Protein AF-J9GRS8-F1 (afdb_monomer_lite)

pLDDT: mean 86.04, std 10.88, range [50.0, 96.44]

InterPro domains:
  IPR049458 Transmembrane protein EpsG-like [PF14897] (30-139)

Sequence (140 aa):
MFVLLLFVVFMFAVMLSFIDEDSRESGYLKWTYVTVLLLLTLMVGLRPVGVDCDSKTYVGYYDSVDVGVVELLEPSFSMISGFARFFGTPQLIFIVYALLAIPLKGYALSKMSSCWFLSLSIWMNNYFILHECTQIRTAV

Foldseek 3Di:
DLVVVLVVLLVVLVVCLVVLQPDLVDPVNVVVLVVSLVVLLCSQLVPDQPPEDCSVVLVVCLVCVVVVPLVPDDPVSSVQSVVCVVVPDSSSSRNVLSVPQSVVVLVVLVVPDSRSSVSVSVCSVPPCCPCNRYVSVVRD

Structure (mmCIF, N/CA/C/O backbone):
data_AF-J9GRS8-F1
#
_entry.id   AF-J9GRS8-F1
#
loop_
_atom_site.group_PDB
_atom_site.id
_atom_site.type_symbol
_atom_site.label_atom_id
_atom_site.label_alt_id
_atom_site.label_comp_id
_atom_site.label_asym_id
_atom_site.label_entity_id
_atom_site.label_seq_id
_atom_site.pdbx_PDB_ins_code
_atom_site.Cartn_x
_atom_site.Cartn_y
_atom_site.Cartn_z
_atom_site.occupancy
_atom_site.B_iso_or_equiv
_atom_site.auth_seq_id
_atom_site.auth_comp_id
_atom_site.auth_asym_id
_atom_site.auth_atom_id
_atom_site.pdbx_PDB_model_num
ATOM 1 N N . MET A 1 1 ? -12.830 -3.933 -13.280 1.00 82.94 1 MET A N 1
ATOM 2 C CA . MET A 1 1 ? -12.742 -5.046 -12.304 1.00 82.94 1 MET A CA 1
ATOM 3 C C . MET A 1 1 ? -11.987 -4.644 -11.037 1.00 82.94 1 MET A C 1
ATOM 5 O O . MET A 1 1 ? -12.571 -4.754 -9.972 1.00 82.94 1 MET A O 1
ATOM 9 N N . PHE A 1 2 ? -10.759 -4.110 -11.133 1.00 87.31 2 PHE A N 1
ATOM 10 C CA . PHE A 1 2 ? -9.958 -3.680 -9.970 1.00 87.31 2 PHE A CA 1
ATOM 11 C C . PHE A 1 2 ? -10.686 -2.709 -9.021 1.00 87.31 2 PHE A C 1
ATOM 13 O O . PHE A 1 2 ? -10.805 -2.984 -7.833 1.00 87.31 2 PHE A O 1
ATOM 20 N N . VAL A 1 3 ? -11.249 -1.622 -9.561 1.00 88.62 3 VAL A N 1
ATOM 21 C CA . VAL A 1 3 ? -11.968 -0.602 -8.771 1.00 88.62 3 VAL A CA 1
ATOM 22 C C . VAL A 1 3 ? -13.159 -1.191 -8.010 1.00 88.62 3 VAL A C 1
ATOM 24 O O . VAL A 1 3 ? -13.384 -0.849 -6.857 1.00 88.62 3 VAL A O 1
ATOM 27 N N . LEU A 1 4 ? -13.894 -2.121 -8.629 1.00 91.38 4 LEU A N 1
ATOM 28 C CA . LEU A 1 4 ? -15.031 -2.782 -7.988 1.00 91.38 4 LEU A CA 1
ATOM 29 C C . LEU A 1 4 ? -14.573 -3.650 -6.813 1.00 91.38 4 LEU A C 1
ATOM 31 O O . LEU A 1 4 ? -15.192 -3.618 -5.757 1.00 91.38 4 LEU A O 1
ATOM 35 N N . LEU A 1 5 ? -13.465 -4.379 -6.968 1.00 92.69 5 LEU A N 1
ATOM 36 C CA . LEU A 1 5 ? -12.897 -5.186 -5.888 1.00 92.69 5 LEU A CA 1
ATOM 37 C C . LEU A 1 5 ? -12.427 -4.297 -4.726 1.00 92.69 5 LEU A C 1
ATOM 39 O O . LEU A 1 5 ? -12.702 -4.607 -3.571 1.00 92.69 5 LEU A O 1
ATOM 43 N N . LEU A 1 6 ? -11.804 -3.154 -5.030 1.00 92.44 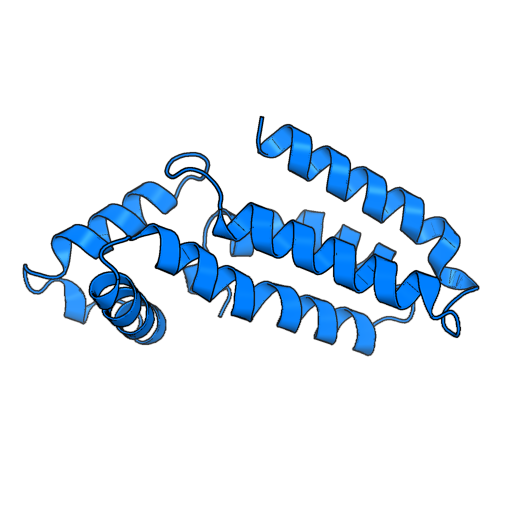6 LEU A N 1
ATOM 44 C CA . LEU A 1 6 ? -11.373 -2.177 -4.023 1.00 92.44 6 LEU A CA 1
ATOM 45 C C . LEU A 1 6 ? -12.574 -1.608 -3.264 1.00 92.44 6 LEU A C 1
ATOM 47 O O . LEU A 1 6 ? -12.545 -1.531 -2.038 1.00 92.44 6 LEU A O 1
ATOM 51 N N . PHE A 1 7 ? -13.655 -1.291 -3.977 1.00 93.50 7 PHE A N 1
ATOM 52 C CA . PHE A 1 7 ? -14.902 -0.839 -3.371 1.00 93.50 7 PHE A CA 1
ATOM 53 C C . PHE A 1 7 ? -15.531 -1.905 -2.462 1.00 93.50 7 PHE A C 1
ATOM 55 O O . PHE A 1 7 ? -15.978 -1.583 -1.366 1.00 93.50 7 PHE A O 1
ATOM 62 N N . VAL A 1 8 ? -15.518 -3.182 -2.859 1.00 95.62 8 VAL A N 1
ATOM 63 C CA . VAL A 1 8 ? -16.009 -4.284 -2.010 1.00 95.62 8 VAL A CA 1
ATOM 64 C C . VAL A 1 8 ? -15.191 -4.400 -0.722 1.00 95.62 8 VAL A C 1
ATOM 66 O O . VAL A 1 8 ? -15.772 -4.509 0.356 1.00 95.62 8 VAL A O 1
ATOM 69 N N . VAL A 1 9 ? -13.859 -4.324 -0.809 1.00 95.00 9 VAL A N 1
ATOM 70 C CA . VAL A 1 9 ? -12.983 -4.354 0.377 1.00 95.00 9 VAL A CA 1
ATOM 71 C C . VAL A 1 9 ? -13.228 -3.140 1.274 1.00 95.00 9 VAL A C 1
ATOM 73 O O . VAL A 1 9 ? -13.283 -3.285 2.493 1.00 95.00 9 VAL A O 1
ATOM 76 N N . PHE A 1 10 ? -13.436 -1.960 0.688 1.00 95.31 10 PHE A N 1
ATOM 77 C CA . PHE A 1 10 ? -13.796 -0.754 1.432 1.00 95.31 10 PHE A CA 1
ATOM 78 C C . PHE A 1 10 ? -15.121 -0.923 2.185 1.00 95.31 10 PHE A C 1
ATOM 80 O O . PHE A 1 10 ? -15.173 -0.694 3.391 1.00 95.31 10 PHE A O 1
ATOM 87 N N . MET A 1 11 ? -16.176 -1.388 1.509 1.00 96.06 11 MET A N 1
ATOM 88 C CA . MET A 1 11 ? -17.475 -1.629 2.146 1.00 96.06 11 MET A CA 1
ATOM 89 C C . MET A 1 11 ? -17.367 -2.666 3.266 1.00 96.06 11 MET A C 1
ATOM 91 O O . MET A 1 11 ? -17.984 -2.507 4.317 1.00 96.06 11 MET A O 1
ATOM 95 N N . PHE A 1 12 ? -16.546 -3.699 3.075 1.00 94.62 12 PHE A N 1
ATOM 96 C CA . PHE A 1 12 ? -16.266 -4.683 4.113 1.00 94.62 12 PHE A CA 1
ATOM 97 C C . PHE A 1 12 ? -15.553 -4.062 5.326 1.00 94.62 12 PHE A C 1
ATOM 99 O O . PHE A 1 12 ? -15.972 -4.298 6.457 1.00 94.62 12 PHE A O 1
ATOM 106 N N . ALA A 1 13 ? -14.540 -3.214 5.116 1.00 93.69 13 ALA A N 1
ATOM 107 C CA . ALA A 1 13 ? -13.860 -2.498 6.198 1.00 93.69 13 ALA A CA 1
ATOM 108 C C . ALA A 1 13 ? -14.811 -1.564 6.971 1.00 93.69 13 ALA A C 1
ATOM 110 O O . ALA A 1 13 ? -14.767 -1.530 8.201 1.00 93.69 13 ALA A O 1
ATOM 111 N N . VAL A 1 14 ? -15.725 -0.877 6.276 1.00 94.56 14 VAL A N 1
ATOM 112 C CA . VAL A 1 14 ? -16.762 -0.045 6.910 1.00 94.56 14 VAL A CA 1
ATOM 113 C C . VAL A 1 14 ? -17.710 -0.898 7.754 1.00 94.56 14 VAL A C 1
ATOM 115 O O . VAL A 1 14 ? -17.998 -0.537 8.891 1.00 94.56 14 VAL A O 1
ATOM 118 N N . MET A 1 15 ? -18.157 -2.051 7.254 1.00 92.75 15 MET A N 1
ATOM 119 C CA . MET A 1 15 ? -19.012 -2.957 8.033 1.00 92.75 15 MET A CA 1
ATOM 120 C C . MET A 1 15 ? -18.310 -3.456 9.302 1.00 92.75 15 MET A C 1
ATOM 122 O O . MET A 1 15 ? -18.916 -3.471 10.372 1.00 92.75 15 MET A O 1
ATOM 126 N N . LEU A 1 16 ? -17.021 -3.799 9.211 1.00 91.31 16 LEU A N 1
ATOM 127 C CA . LEU A 1 16 ? -16.224 -4.218 10.368 1.00 91.31 16 LEU A CA 1
ATOM 128 C C . LEU A 1 16 ? -16.015 -3.096 11.391 1.00 91.31 16 LEU A C 1
ATOM 130 O O . LEU A 1 16 ? -15.859 -3.388 12.575 1.00 91.31 16 LEU A O 1
ATOM 134 N N . SER A 1 17 ? -16.066 -1.827 10.974 1.00 91.19 17 SER A N 1
ATOM 135 C CA . SER A 1 17 ? -15.911 -0.696 11.897 1.00 91.19 17 SER A CA 1
ATOM 136 C C . SER A 1 17 ? -16.992 -0.632 12.982 1.00 91.19 17 SER A C 1
ATOM 138 O O . SER A 1 17 ? -16.708 -0.162 14.077 1.00 91.19 17 SER A O 1
ATOM 140 N N . PHE A 1 18 ? -18.186 -1.181 12.730 1.00 88.38 18 PHE A N 1
ATOM 141 C CA . PHE A 1 18 ? -19.261 -1.270 13.726 1.00 88.38 18 PHE A CA 1
ATOM 142 C C . PHE A 1 18 ? -19.047 -2.374 14.779 1.00 88.38 18 PHE A C 1
ATOM 144 O O . PHE A 1 18 ? -19.759 -2.405 15.775 1.00 88.38 18 PHE A O 1
ATOM 151 N N . ILE A 1 19 ? -18.098 -3.290 14.561 1.00 84.31 19 ILE A N 1
ATOM 152 C CA . ILE A 1 19 ? -17.769 -4.407 15.474 1.00 84.31 19 ILE A CA 1
ATOM 153 C C . ILE A 1 19 ? -16.527 -4.075 16.327 1.00 84.31 19 ILE A C 1
ATOM 155 O O . ILE A 1 19 ? -16.273 -4.679 17.370 1.00 84.31 19 ILE A O 1
ATOM 159 N N . ASP A 1 20 ? -15.747 -3.100 15.864 1.00 74.31 20 ASP A N 1
ATOM 160 C CA . ASP A 1 20 ? -14.402 -2.767 16.334 1.00 74.31 20 ASP A CA 1
ATOM 161 C C . ASP A 1 20 ? -14.364 -2.198 17.763 1.00 74.31 20 ASP A C 1
ATOM 163 O O . ASP A 1 20 ? -13.383 -2.380 18.480 1.00 74.31 20 ASP A O 1
ATOM 167 N N . GLU A 1 21 ? -15.446 -1.553 18.207 1.00 64.62 21 GLU A N 1
ATOM 168 C CA . GLU A 1 21 ? -15.492 -0.803 19.470 1.00 64.62 21 GLU A CA 1
ATOM 169 C C . GLU A 1 21 ? -15.354 -1.697 20.722 1.00 64.62 21 GLU A C 1
ATOM 171 O O . GLU A 1 21 ? -14.711 -1.300 21.694 1.00 64.62 21 GLU A O 1
ATOM 176 N N . ASP A 1 22 ? -15.852 -2.940 20.672 1.00 61.28 22 ASP A N 1
ATOM 177 C CA . ASP A 1 22 ? -15.927 -3.839 21.839 1.00 61.28 22 ASP A CA 1
ATOM 178 C C . ASP A 1 22 ? -14.825 -4.918 21.899 1.00 61.28 22 ASP A C 1
ATOM 180 O O . ASP A 1 22 ? -14.673 -5.609 22.907 1.00 61.28 22 ASP A O 1
ATOM 184 N N . SER A 1 23 ? -14.037 -5.112 20.835 1.00 59.53 23 SER A N 1
ATOM 185 C CA . SER A 1 23 ? -13.301 -6.376 20.620 1.00 59.53 23 SER A CA 1
ATOM 186 C C . SER A 1 23 ? -11.771 -6.256 20.510 1.00 59.53 23 SER A C 1
ATOM 188 O O . SER A 1 23 ? -11.097 -7.155 20.002 1.00 59.53 23 SER A O 1
ATOM 190 N N . ARG A 1 24 ? -11.182 -5.203 21.093 1.00 60.31 24 ARG A N 1
ATOM 191 C CA . ARG A 1 24 ? -9.731 -4.891 21.066 1.00 60.31 24 ARG A CA 1
ATOM 192 C C . ARG A 1 24 ? -8.806 -5.994 21.621 1.00 60.31 24 ARG A C 1
ATOM 194 O O . ARG A 1 24 ? -7.662 -6.150 21.182 1.00 60.31 24 ARG A O 1
ATOM 201 N N . GLU A 1 25 ? -9.301 -6.777 22.576 1.00 65.69 25 GLU A N 1
ATOM 202 C CA . GLU A 1 25 ? -8.590 -7.918 23.179 1.00 65.69 25 GLU A CA 1
ATOM 203 C C . GLU A 1 25 ? -8.650 -9.174 22.300 1.00 65.69 25 GLU A C 1
ATOM 205 O O . GLU A 1 25 ? -7.875 -10.116 22.480 1.00 65.69 25 GLU A O 1
ATOM 210 N N . SER A 1 26 ? -9.532 -9.189 21.302 1.00 73.00 26 SER A N 1
ATOM 211 C CA . SER A 1 26 ? -9.755 -10.378 20.513 1.00 73.00 26 SER A CA 1
ATOM 212 C C . SER A 1 26 ? -8.665 -10.625 19.469 1.00 73.00 26 SER A C 1
ATOM 214 O O . SER A 1 26 ? -8.402 -9.812 18.577 1.00 73.00 26 SER A O 1
ATOM 216 N N . GLY A 1 27 ? -8.094 -11.831 19.510 1.00 82.75 27 GLY A N 1
ATOM 217 C CA . GLY A 1 27 ? -7.205 -12.328 18.466 1.00 82.75 27 GLY A CA 1
ATOM 218 C C . GLY A 1 27 ? -7.858 -12.367 17.079 1.00 82.75 27 GLY A C 1
ATOM 219 O O . GLY A 1 27 ? -7.178 -12.074 16.097 1.00 82.75 27 GLY A O 1
ATOM 220 N N . TYR A 1 28 ? -9.163 -12.660 16.972 1.00 85.81 28 TYR A N 1
ATOM 221 C CA . TYR A 1 28 ? -9.834 -12.750 15.664 1.00 85.81 28 TYR A CA 1
ATOM 222 C C . TYR A 1 28 ? -9.847 -11.404 14.932 1.00 85.81 28 TYR A C 1
ATOM 224 O O . TYR A 1 28 ? -9.637 -11.357 13.718 1.00 85.81 28 TYR A O 1
ATOM 232 N N . LEU A 1 29 ? -10.022 -10.300 15.663 1.00 87.38 29 LEU A N 1
ATOM 233 C CA . LEU A 1 29 ? -10.109 -8.972 15.067 1.00 87.38 29 LEU A CA 1
ATOM 234 C C . LEU A 1 29 ? -8.741 -8.523 14.544 1.00 87.38 29 LEU A C 1
ATOM 236 O O . LEU A 1 29 ? -8.629 -8.048 13.414 1.00 87.38 29 LEU A O 1
ATOM 240 N N . LYS A 1 30 ? -7.682 -8.796 15.316 1.00 89.44 30 LYS A N 1
ATOM 241 C CA . LYS A 1 30 ? -6.281 -8.571 14.921 1.00 89.44 30 LYS A CA 1
ATOM 242 C C . LYS A 1 30 ? -5.929 -9.299 13.627 1.00 89.44 30 LYS A C 1
ATOM 244 O O . LYS A 1 30 ? -5.425 -8.678 12.693 1.00 89.44 30 LYS A O 1
ATOM 249 N N . TRP A 1 31 ? -6.231 -10.594 13.542 1.00 91.75 31 TRP A N 1
ATOM 250 C CA . TRP A 1 31 ? -5.964 -11.377 12.333 1.00 91.75 31 TRP A CA 1
ATOM 251 C C . TRP A 1 31 ? -6.788 -10.904 11.137 1.00 91.75 31 TRP A C 1
ATOM 253 O O . TRP A 1 31 ? -6.269 -10.856 10.021 1.00 91.75 31 TRP A O 1
ATOM 263 N N . THR A 1 32 ? -8.037 -10.492 11.361 1.00 92.62 32 THR A N 1
ATOM 264 C CA . THR A 1 32 ? -8.884 -9.922 10.304 1.00 92.62 32 THR A CA 1
ATOM 265 C C . THR A 1 32 ? -8.282 -8.624 9.770 1.00 92.62 32 THR A C 1
ATOM 267 O O . THR A 1 32 ? -8.154 -8.465 8.559 1.00 92.62 32 THR A O 1
ATOM 270 N N . TYR A 1 33 ? -7.826 -7.731 10.652 1.00 93.25 33 TYR A N 1
ATOM 271 C CA . TYR A 1 33 ? -7.188 -6.472 10.269 1.00 93.25 33 TYR A CA 1
ATOM 272 C C . TYR A 1 33 ? -5.919 -6.698 9.435 1.00 93.25 33 TYR A C 1
ATOM 274 O O . TYR A 1 33 ? -5.770 -6.134 8.351 1.00 93.25 33 TYR A O 1
ATOM 282 N N . VAL A 1 34 ? -5.041 -7.598 9.892 1.00 94.56 34 VAL A N 1
ATOM 283 C CA . VAL A 1 34 ? -3.824 -7.983 9.155 1.00 94.56 34 VAL A CA 1
ATOM 284 C C . VAL A 1 34 ? -4.168 -8.602 7.798 1.00 94.56 34 VAL A C 1
ATOM 286 O O . VAL A 1 34 ? -3.512 -8.297 6.804 1.00 94.56 34 VAL A O 1
ATOM 289 N N . THR A 1 35 ? -5.219 -9.422 7.729 1.00 95.06 35 THR A N 1
ATOM 290 C CA . THR A 1 35 ? -5.677 -10.030 6.470 1.00 95.06 35 THR A CA 1
ATOM 291 C C . THR A 1 35 ? -6.172 -8.971 5.488 1.00 95.06 35 THR A C 1
ATOM 293 O O . THR A 1 35 ? -5.814 -9.023 4.313 1.00 95.06 35 THR A O 1
ATOM 296 N N . VAL A 1 36 ? -6.938 -7.976 5.951 1.00 95.38 36 VAL A N 1
ATOM 297 C CA . VAL A 1 36 ? -7.385 -6.859 5.103 1.00 95.38 36 VAL A CA 1
ATOM 298 C C . VAL A 1 36 ? -6.190 -6.054 4.592 1.00 95.38 36 VAL A C 1
ATOM 300 O O . VAL A 1 36 ? -6.124 -5.776 3.397 1.00 95.38 36 VAL A O 1
ATOM 303 N N . LEU A 1 37 ? -5.209 -5.738 5.442 1.00 96.44 37 LEU A N 1
ATOM 304 C CA . LEU A 1 37 ? -3.989 -5.049 5.006 1.00 96.44 37 LEU A CA 1
ATOM 305 C C . LEU A 1 37 ? -3.206 -5.857 3.969 1.00 96.44 37 LEU A C 1
ATOM 307 O O . LEU A 1 37 ? -2.776 -5.302 2.963 1.00 96.44 37 LEU A O 1
ATOM 311 N N . LEU A 1 38 ? -3.053 -7.164 4.180 1.00 96.12 38 LEU A N 1
ATOM 312 C CA . LEU A 1 38 ? -2.378 -8.044 3.230 1.00 96.12 38 LEU A CA 1
ATOM 313 C C . LEU A 1 38 ? -3.117 -8.089 1.887 1.00 96.12 38 LEU A C 1
ATOM 315 O O . LEU A 1 38 ? -2.477 -7.999 0.841 1.00 96.12 38 LEU A O 1
ATOM 319 N N . LEU A 1 39 ? -4.451 -8.160 1.901 1.00 95.62 39 LEU A N 1
ATOM 320 C CA . LEU A 1 39 ? -5.261 -8.078 0.686 1.00 95.62 39 LEU A CA 1
ATOM 321 C C . LEU A 1 39 ? -5.052 -6.746 -0.039 1.00 95.62 39 LEU A C 1
ATOM 323 O O . LEU A 1 39 ? -4.803 -6.758 -1.242 1.00 95.62 39 LEU A O 1
ATOM 327 N N . LEU A 1 40 ? -5.081 -5.614 0.671 1.00 95.44 40 LEU A N 1
ATOM 328 C CA . LEU A 1 40 ? -4.823 -4.296 0.081 1.00 95.44 40 LEU A CA 1
ATOM 329 C C . LEU A 1 40 ? -3.420 -4.215 -0.535 1.00 95.44 40 LEU A C 1
ATOM 331 O O . LEU A 1 40 ? -3.273 -3.742 -1.662 1.00 95.44 40 LEU A O 1
ATOM 335 N N . THR A 1 41 ? -2.406 -4.740 0.151 1.00 96.00 41 THR A N 1
ATOM 336 C CA . THR A 1 41 ? -1.032 -4.812 -0.362 1.00 96.00 41 THR A CA 1
ATOM 337 C C . THR A 1 41 ? -0.940 -5.634 -1.642 1.00 96.00 41 THR A C 1
ATOM 339 O O . THR A 1 41 ? -0.346 -5.182 -2.622 1.00 96.00 41 THR A O 1
ATOM 342 N N . LEU A 1 42 ? -1.558 -6.817 -1.673 1.00 94.50 42 LEU A N 1
ATOM 343 C CA . LEU A 1 42 ? -1.574 -7.666 -2.865 1.00 94.50 42 LEU A CA 1
ATOM 344 C C . LEU A 1 42 ? -2.321 -7.003 -4.021 1.00 94.50 42 LEU A C 1
ATOM 346 O O . LEU A 1 42 ? -1.852 -7.050 -5.155 1.00 94.50 42 LEU A O 1
ATOM 350 N N . MET A 1 43 ? -3.450 -6.351 -3.743 1.00 94.00 43 MET A N 1
ATOM 351 C CA . MET A 1 43 ? -4.198 -5.610 -4.753 1.00 94.00 43 MET A CA 1
ATOM 352 C C . MET A 1 43 ? -3.345 -4.515 -5.387 1.00 94.00 43 MET A C 1
ATOM 354 O O . MET A 1 43 ? -3.298 -4.413 -6.610 1.00 94.00 43 MET A O 1
ATOM 358 N N . VAL A 1 44 ? -2.661 -3.712 -4.574 1.00 93.06 44 VAL A N 1
ATOM 359 C CA . VAL A 1 44 ? -1.842 -2.598 -5.059 1.00 93.06 44 VAL A CA 1
ATOM 360 C C . VAL A 1 44 ? -0.594 -3.094 -5.784 1.00 93.06 44 VAL A C 1
ATOM 362 O O . VAL A 1 44 ? -0.269 -2.554 -6.842 1.00 93.06 44 VAL A O 1
ATOM 365 N N . GLY A 1 45 ? 0.080 -4.117 -5.255 1.00 92.50 45 GLY A N 1
ATOM 366 C CA . GLY A 1 45 ? 1.316 -4.654 -5.826 1.00 92.50 45 GLY A CA 1
ATOM 367 C C . GLY A 1 45 ? 1.108 -5.470 -7.105 1.00 92.50 45 GLY A C 1
ATOM 368 O O . GLY A 1 45 ? 1.936 -5.416 -8.009 1.00 92.50 45 GLY A O 1
ATOM 369 N N . LEU A 1 46 ? -0.005 -6.202 -7.212 1.00 92.75 46 LEU A N 1
ATOM 370 C CA . LEU A 1 46 ? -0.309 -7.072 -8.358 1.00 92.75 46 LEU A CA 1
ATOM 371 C C . LEU A 1 46 ? -1.286 -6.441 -9.354 1.00 92.75 46 LEU A C 1
ATOM 373 O O . LEU A 1 46 ? -1.769 -7.124 -1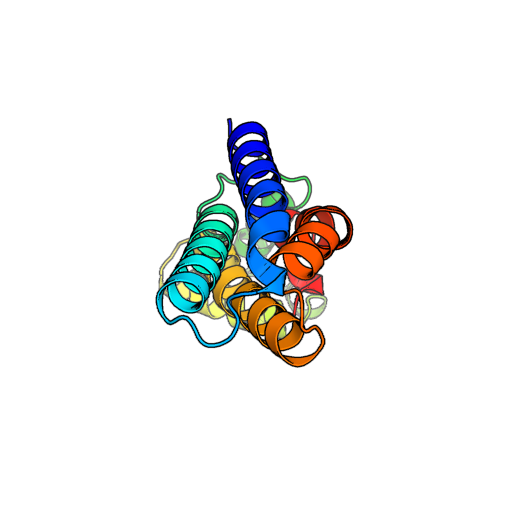0.262 1.00 92.75 46 LEU A O 1
ATOM 377 N N . ARG A 1 47 ? -1.600 -5.150 -9.208 1.00 90.38 47 ARG A N 1
ATOM 378 C CA . ARG A 1 47 ? -2.486 -4.470 -10.155 1.00 90.38 47 ARG A CA 1
ATOM 379 C C . ARG A 1 47 ? -1.893 -4.498 -11.571 1.00 90.38 47 ARG A C 1
ATOM 381 O O . ARG A 1 47 ? -0.679 -4.360 -11.730 1.00 90.38 47 ARG A O 1
ATOM 388 N N . PRO A 1 48 ? -2.724 -4.642 -12.615 1.00 88.69 48 PRO A N 1
ATOM 389 C CA . PRO A 1 48 ? -2.239 -4.534 -13.979 1.00 88.69 48 PRO A CA 1
ATOM 390 C C . PRO A 1 48 ? -1.767 -3.107 -14.278 1.00 88.69 48 PRO A C 1
ATOM 392 O O . PRO A 1 48 ? -2.391 -2.129 -13.860 1.00 88.69 48 PRO A O 1
ATOM 395 N N . VAL A 1 49 ? -0.682 -2.996 -15.044 1.00 87.56 49 VAL A N 1
ATOM 396 C CA . VAL A 1 49 ? -0.161 -1.707 -15.511 1.00 87.56 49 VAL A CA 1
ATOM 397 C C . VAL A 1 49 ? -1.205 -1.026 -16.398 1.00 87.56 49 VAL A C 1
ATOM 399 O O . VAL A 1 49 ? -1.800 -1.650 -17.277 1.00 87.56 49 VAL A O 1
ATOM 402 N N . GLY A 1 50 ? -1.423 0.269 -16.179 1.00 85.00 50 GLY A N 1
ATOM 403 C CA . GLY A 1 50 ? -2.389 1.082 -16.915 1.00 85.00 50 GLY A CA 1
ATOM 404 C C . GLY A 1 50 ? -3.786 1.143 -16.296 1.00 85.00 50 GLY A C 1
ATOM 405 O O . GLY A 1 50 ? -4.662 1.759 -16.898 1.00 85.00 50 GLY A O 1
ATOM 406 N N . VAL A 1 51 ? -4.002 0.532 -15.124 1.00 86.00 51 VAL A N 1
ATOM 407 C CA . VAL A 1 51 ? -5.226 0.737 -14.326 1.00 86.00 51 VAL A CA 1
ATOM 408 C C . VAL A 1 51 ? -5.245 2.119 -13.678 1.00 86.00 51 VAL A C 1
ATOM 410 O O . VAL A 1 51 ? -6.305 2.733 -13.581 1.00 86.00 51 VAL A O 1
ATOM 413 N N . ASP A 1 52 ? -4.085 2.595 -13.239 1.00 85.50 52 ASP A N 1
ATOM 414 C CA . ASP A 1 52 ? -3.897 3.922 -12.664 1.00 85.50 52 ASP A CA 1
ATOM 415 C C . ASP A 1 52 ? -3.175 4.866 -13.640 1.00 85.50 52 ASP A C 1
ATOM 417 O O . ASP A 1 52 ? -2.574 4.429 -14.627 1.00 85.50 52 ASP A O 1
ATOM 421 N N . CYS A 1 53 ? -3.247 6.167 -13.353 1.00 83.69 53 CYS A N 1
ATOM 422 C CA . CYS A 1 53 ? -2.732 7.223 -14.224 1.00 83.69 53 CYS A CA 1
ATOM 423 C C . CYS A 1 53 ? -1.204 7.196 -14.405 1.00 83.69 53 CYS A C 1
ATOM 425 O O . CYS A 1 53 ? -0.731 7.540 -15.487 1.00 83.69 53 CYS A O 1
ATOM 427 N N . ASP A 1 54 ? -0.442 6.755 -13.396 1.00 86.06 54 ASP A N 1
ATOM 428 C CA . ASP A 1 54 ? 1.016 6.953 -13.338 1.00 86.06 54 ASP A CA 1
ATOM 429 C C . ASP A 1 54 ? 1.820 5.667 -13.594 1.00 86.06 54 ASP A C 1
ATOM 431 O O . ASP A 1 54 ? 3.010 5.722 -13.909 1.00 86.06 54 ASP A O 1
ATOM 435 N N . SER A 1 55 ? 1.187 4.494 -13.539 1.00 87.19 55 SER A N 1
ATOM 436 C CA . SER A 1 55 ? 1.840 3.194 -13.747 1.00 87.19 55 SER A CA 1
ATOM 437 C C . SER A 1 55 ? 2.564 3.083 -15.084 1.00 87.19 55 SER A C 1
ATOM 439 O O . SER A 1 55 ? 3.672 2.551 -15.136 1.00 87.19 55 SER A O 1
ATOM 441 N N . LYS A 1 56 ? 1.980 3.617 -16.164 1.00 88.31 56 LYS A N 1
ATOM 442 C CA . LYS A 1 56 ? 2.627 3.645 -17.487 1.00 88.31 56 LYS A CA 1
ATOM 443 C C . LYS A 1 56 ? 3.894 4.491 -17.471 1.00 88.31 56 LYS A C 1
ATOM 445 O O . LYS A 1 56 ? 4.888 4.115 -18.083 1.00 88.31 56 LYS A O 1
ATOM 450 N N . THR A 1 57 ? 3.866 5.601 -16.743 1.00 88.06 57 THR A N 1
ATOM 451 C CA . THR A 1 57 ? 5.012 6.492 -16.576 1.00 88.06 57 THR A CA 1
ATOM 452 C C . THR A 1 57 ? 6.134 5.788 -15.813 1.00 88.06 57 THR A C 1
ATOM 454 O O . THR A 1 57 ? 7.288 5.874 -16.220 1.00 88.06 57 THR A O 1
ATOM 457 N N . TYR A 1 58 ? 5.818 5.018 -14.766 1.00 87.06 58 TYR A N 1
ATOM 458 C CA . TYR A 1 58 ? 6.827 4.257 -14.016 1.00 87.06 58 TYR A CA 1
ATOM 459 C C . TYR A 1 58 ? 7.482 3.150 -14.841 1.00 87.06 58 TYR A C 1
ATOM 461 O O . TYR A 1 58 ? 8.696 2.975 -14.751 1.00 87.06 58 TYR A O 1
ATOM 469 N N . VAL A 1 59 ? 6.711 2.443 -15.672 1.00 87.88 59 VAL A N 1
ATOM 470 C CA . VAL A 1 59 ? 7.275 1.478 -16.629 1.00 87.88 59 VAL A CA 1
ATOM 471 C C . VAL A 1 59 ? 8.151 2.195 -17.656 1.00 87.88 59 VAL A C 1
ATOM 473 O O . VAL A 1 59 ? 9.281 1.779 -17.886 1.00 8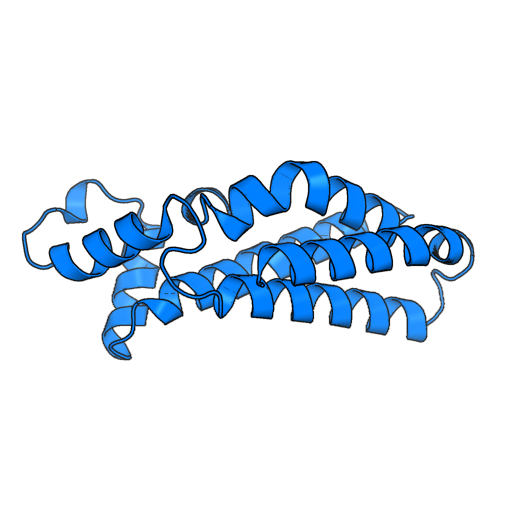7.88 59 VAL A O 1
ATOM 476 N N . GLY A 1 60 ? 7.698 3.339 -18.178 1.00 85.75 60 GLY A N 1
ATOM 477 C CA . GLY A 1 60 ? 8.503 4.166 -19.076 1.00 85.75 60 GLY A CA 1
ATOM 478 C C . GLY A 1 60 ? 9.823 4.622 -18.448 1.00 85.75 60 GLY A C 1
ATOM 479 O O . GLY A 1 60 ? 10.850 4.600 -19.120 1.00 85.75 60 GLY A O 1
ATOM 480 N N . TYR A 1 61 ? 9.844 4.967 -17.156 1.00 83.75 61 TYR A N 1
ATOM 481 C CA . TYR A 1 61 ? 11.090 5.260 -16.439 1.00 83.75 61 TYR A CA 1
ATOM 482 C C . TYR A 1 61 ? 11.962 4.018 -16.283 1.00 83.75 61 TYR A C 1
ATOM 484 O O . TYR A 1 61 ? 13.155 4.081 -16.558 1.00 83.75 61 TYR A O 1
ATOM 492 N N . TYR A 1 62 ? 11.380 2.881 -15.904 1.00 84.19 62 TYR A N 1
ATOM 493 C CA . TYR A 1 62 ? 12.105 1.616 -15.784 1.00 84.19 62 TYR A CA 1
ATOM 494 C C . TYR A 1 62 ? 12.806 1.214 -17.094 1.00 84.19 62 TYR A C 1
ATOM 496 O O . TYR A 1 62 ? 13.963 0.787 -17.054 1.00 84.19 62 TYR A O 1
ATOM 504 N N . ASP A 1 63 ? 12.151 1.421 -18.239 1.00 83.00 63 ASP A N 1
ATOM 505 C CA . ASP A 1 63 ? 12.696 1.115 -19.567 1.00 83.00 63 ASP A CA 1
ATOM 506 C C . ASP A 1 63 ? 13.710 2.170 -20.059 1.00 83.00 63 ASP A C 1
ATOM 508 O O . ASP A 1 63 ? 14.671 1.834 -20.745 1.00 83.00 63 ASP A O 1
ATOM 512 N N . SER A 1 64 ? 13.541 3.448 -19.695 1.00 74.38 64 SER A N 1
ATOM 513 C CA . SER A 1 64 ? 14.375 4.563 -20.194 1.00 74.38 64 SER A CA 1
ATOM 514 C C . SER A 1 64 ? 15.608 4.901 -19.343 1.00 74.38 64 SER A C 1
ATOM 516 O O . SER A 1 64 ? 16.433 5.721 -19.753 1.00 74.38 64 SER A O 1
ATOM 518 N N . VAL A 1 65 ? 15.785 4.256 -18.186 1.00 61.34 65 VAL A N 1
ATOM 519 C CA . VAL A 1 65 ? 16.930 4.452 -17.269 1.00 61.34 65 VAL A CA 1
ATOM 520 C C . VAL A 1 65 ? 18.297 4.195 -17.938 1.00 61.34 65 VAL A C 1
ATOM 522 O O . VAL A 1 65 ? 19.288 4.786 -17.515 1.00 61.34 65 VAL A O 1
ATOM 525 N N . ASP A 1 66 ? 18.371 3.431 -19.035 1.00 57.00 66 ASP A N 1
ATOM 526 C CA . ASP A 1 66 ? 19.635 3.208 -19.769 1.00 57.00 66 ASP A CA 1
ATOM 527 C C . ASP A 1 66 ? 20.124 4.450 -20.547 1.00 57.00 66 ASP A C 1
ATOM 529 O O . ASP A 1 66 ? 21.273 4.498 -20.980 1.00 57.00 66 ASP A O 1
ATOM 533 N N . VAL A 1 67 ? 19.285 5.485 -20.694 1.00 55.31 67 VAL A N 1
ATOM 534 C CA . VAL A 1 67 ? 19.567 6.689 -21.504 1.00 55.31 67 VAL A CA 1
ATOM 535 C C . VAL A 1 67 ? 20.081 7.870 -20.653 1.00 55.31 67 VAL A C 1
ATOM 537 O O . VAL A 1 67 ? 20.185 8.994 -21.131 1.00 55.31 67 VAL A O 1
ATOM 540 N N . GLY A 1 68 ? 20.429 7.651 -19.378 1.00 51.50 68 GLY A N 1
ATOM 541 C CA . GLY A 1 68 ? 21.007 8.702 -18.521 1.00 51.50 68 GLY A CA 1
ATOM 542 C C . GLY A 1 68 ? 19.991 9.689 -17.925 1.00 51.50 68 GLY A C 1
ATOM 543 O O . GLY A 1 68 ? 20.377 10.702 -17.356 1.00 51.50 68 GLY A O 1
ATOM 544 N N . VAL A 1 69 ? 18.689 9.382 -17.983 1.00 53.94 69 VAL A N 1
ATOM 545 C CA . VAL A 1 69 ? 17.600 10.191 -17.379 1.00 53.94 69 VAL A CA 1
ATOM 546 C C . VAL A 1 69 ? 17.485 9.973 -15.852 1.00 53.94 69 VAL A C 1
ATOM 548 O O . VAL A 1 69 ? 16.669 10.585 -15.167 1.00 53.94 69 VAL A O 1
ATOM 551 N N . VAL A 1 70 ? 18.329 9.102 -15.294 1.00 52.69 70 VAL A N 1
ATOM 552 C CA . VAL A 1 70 ? 18.307 8.658 -13.889 1.00 52.69 70 VAL A CA 1
ATOM 553 C C . VAL A 1 70 ? 18.649 9.780 -12.905 1.00 52.69 70 VAL A C 1
ATOM 555 O O . VAL A 1 70 ? 18.180 9.748 -11.771 1.00 52.69 70 VAL A O 1
ATOM 558 N N . GLU A 1 71 ? 19.408 10.796 -13.328 1.00 50.00 71 GLU A N 1
ATOM 559 C CA . GLU A 1 71 ? 19.877 11.877 -12.444 1.00 50.00 71 GLU A CA 1
ATOM 560 C C . GLU A 1 71 ? 18.766 12.805 -11.919 1.00 50.00 71 GLU A C 1
ATOM 562 O O . GLU A 1 71 ? 19.012 13.560 -10.982 1.00 50.00 71 GLU A O 1
ATOM 567 N N . LEU A 1 72 ? 17.538 12.731 -12.454 1.00 58.34 72 LEU A N 1
ATOM 568 C CA . LEU A 1 72 ? 16.405 13.539 -11.977 1.00 58.34 72 LEU A CA 1
ATOM 569 C C . LEU A 1 72 ? 15.349 12.765 -11.168 1.00 58.34 72 LEU A C 1
ATOM 571 O O . LEU A 1 72 ? 14.352 13.362 -10.755 1.00 58.34 72 LEU A O 1
ATOM 575 N N . LEU A 1 73 ? 15.517 11.454 -10.956 1.00 68.38 73 LEU A N 1
ATOM 576 C CA . LEU A 1 73 ? 14.560 10.658 -10.180 1.00 68.38 73 LEU A CA 1
ATOM 577 C C . LEU A 1 73 ? 14.946 10.547 -8.701 1.00 68.38 73 LEU A C 1
ATOM 579 O O . LEU A 1 73 ? 16.110 10.615 -8.321 1.00 68.38 73 LEU A O 1
ATOM 583 N N . GLU A 1 74 ? 13.932 10.352 -7.855 1.00 79.56 74 GLU A N 1
ATOM 584 C CA . GLU A 1 74 ? 14.117 10.194 -6.412 1.00 79.56 74 GLU A CA 1
ATOM 585 C C . GLU A 1 74 ? 15.023 8.990 -6.092 1.00 79.56 74 GLU A C 1
ATOM 587 O O . GLU A 1 74 ? 14.875 7.927 -6.711 1.00 79.56 74 GLU A O 1
ATOM 592 N N . PRO A 1 75 ? 15.904 9.100 -5.077 1.00 80.81 75 PRO A N 1
ATOM 593 C CA . PRO A 1 75 ? 16.805 8.014 -4.692 1.00 80.81 75 PRO A CA 1
ATOM 594 C C . PRO A 1 75 ? 16.086 6.694 -4.378 1.00 80.81 75 PRO A C 1
ATOM 596 O O . PRO A 1 75 ? 16.581 5.626 -4.738 1.00 80.81 75 PRO A O 1
ATOM 599 N N . SER A 1 76 ? 14.901 6.758 -3.756 1.00 84.94 76 SER A N 1
ATOM 600 C CA . SER A 1 76 ? 14.084 5.580 -3.430 1.00 84.94 76 SER A CA 1
ATOM 601 C C . SER A 1 76 ? 13.651 4.823 -4.688 1.00 84.94 76 SER A C 1
ATOM 603 O O . SER A 1 76 ? 13.813 3.605 -4.765 1.00 84.94 76 SER A O 1
ATOM 605 N N . PHE A 1 77 ? 13.183 5.540 -5.713 1.00 85.50 77 PHE A N 1
ATOM 606 C CA . PHE A 1 77 ? 12.764 4.933 -6.974 1.00 85.50 77 PHE A CA 1
ATOM 607 C C . PHE A 1 77 ? 13.952 4.361 -7.751 1.00 85.50 77 PHE A C 1
ATOM 609 O O . PHE A 1 77 ? 13.850 3.272 -8.315 1.00 85.50 77 PHE A O 1
ATOM 616 N N . SER A 1 78 ? 15.095 5.052 -7.755 1.00 83.38 78 SER A N 1
ATOM 617 C CA . SER A 1 78 ? 16.320 4.553 -8.396 1.00 83.38 78 SER A CA 1
ATOM 618 C C . SER A 1 78 ? 16.786 3.231 -7.768 1.00 83.38 78 SER A C 1
ATOM 620 O O . SER A 1 78 ? 17.023 2.246 -8.469 1.00 83.38 78 SER A O 1
ATOM 622 N N . MET A 1 79 ? 16.796 3.149 -6.434 1.00 85.50 79 MET A N 1
ATOM 623 C CA . MET A 1 79 ? 17.169 1.926 -5.719 1.00 85.50 79 MET A CA 1
ATOM 624 C C . MET A 1 79 ? 16.192 0.770 -5.990 1.00 85.50 79 MET A C 1
ATOM 626 O O . MET A 1 79 ? 16.616 -0.348 -6.294 1.00 85.50 79 MET A O 1
ATOM 630 N N . ILE A 1 80 ? 14.883 1.032 -5.919 1.00 87.69 80 ILE A N 1
ATOM 631 C CA . ILE A 1 80 ? 13.846 0.006 -6.116 1.00 87.69 80 ILE A CA 1
ATOM 632 C C . ILE A 1 80 ? 13.796 -0.462 -7.576 1.00 87.69 80 ILE A C 1
ATOM 634 O O . ILE A 1 80 ? 13.659 -1.658 -7.829 1.00 87.69 80 ILE A O 1
ATOM 638 N N . SER A 1 81 ? 13.945 0.444 -8.545 1.00 86.06 81 SER A N 1
ATOM 639 C CA . SER A 1 81 ? 13.995 0.083 -9.968 1.00 86.06 81 SER A CA 1
ATOM 640 C C . SER A 1 81 ? 15.244 -0.733 -10.308 1.00 86.06 81 SER A C 1
ATOM 642 O O . SER A 1 81 ? 15.130 -1.723 -11.030 1.00 86.06 81 SER A O 1
ATOM 644 N N . GLY A 1 82 ? 16.406 -0.412 -9.726 1.00 84.38 82 GLY A N 1
ATOM 645 C CA . GLY A 1 82 ? 17.615 -1.234 -9.839 1.00 84.38 82 GLY A CA 1
ATOM 646 C C . GLY A 1 82 ? 17.416 -2.658 -9.306 1.00 84.38 82 GLY A C 1
ATOM 647 O O . GLY A 1 82 ? 17.799 -3.627 -9.962 1.00 84.38 82 GLY A O 1
ATOM 648 N N . PHE A 1 83 ? 16.739 -2.802 -8.163 1.00 86.38 83 PHE A N 1
ATOM 649 C CA . PHE A 1 83 ? 16.367 -4.114 -7.624 1.00 86.38 83 PHE A CA 1
ATOM 650 C C . PHE A 1 83 ? 15.372 -4.857 -8.529 1.00 86.38 83 PHE A C 1
ATOM 652 O O . PHE A 1 83 ? 15.565 -6.035 -8.822 1.00 86.38 83 PHE A O 1
ATOM 659 N N . ALA A 1 84 ? 14.338 -4.179 -9.028 1.00 88.50 84 ALA A N 1
ATOM 660 C CA . ALA A 1 84 ? 13.356 -4.771 -9.938 1.00 88.50 84 ALA A CA 1
ATOM 661 C C . ALA A 1 84 ? 13.998 -5.262 -11.251 1.00 88.50 84 ALA A C 1
ATOM 663 O O . ALA A 1 84 ? 13.623 -6.319 -11.765 1.00 88.50 84 ALA A O 1
ATOM 664 N N . ARG A 1 85 ? 15.014 -4.544 -11.752 1.00 84.56 85 ARG A N 1
ATOM 665 C CA . ARG A 1 85 ? 15.787 -4.918 -12.947 1.00 84.56 85 ARG A CA 1
ATOM 666 C C . ARG A 1 85 ? 16.547 -6.224 -12.782 1.00 84.56 85 ARG A C 1
ATOM 668 O O . ARG A 1 85 ? 16.592 -7.001 -13.729 1.00 84.56 85 ARG A O 1
ATOM 675 N N . PHE A 1 86 ? 17.074 -6.508 -11.591 1.00 84.50 86 PHE A N 1
ATOM 676 C CA . PHE A 1 86 ? 17.737 -7.788 -11.315 1.00 84.50 86 PHE A CA 1
ATOM 677 C C . PHE A 1 86 ? 16.818 -8.994 -11.589 1.00 84.50 86 PHE A C 1
ATOM 679 O O . PHE A 1 86 ? 17.278 -10.046 -12.024 1.00 84.50 86 PHE A O 1
ATOM 686 N N . PHE A 1 87 ? 15.509 -8.822 -11.399 1.00 87.19 87 PHE A N 1
ATOM 687 C CA . PHE A 1 87 ? 14.485 -9.835 -11.663 1.00 87.19 87 PHE A CA 1
ATOM 688 C C . PHE A 1 87 ? 13.773 -9.662 -13.016 1.00 87.19 87 PHE A C 1
ATOM 690 O O . PHE A 1 87 ? 12.920 -10.476 -13.366 1.00 87.19 87 PHE A O 1
ATOM 697 N N . GLY A 1 88 ? 14.094 -8.609 -13.772 1.00 86.38 88 GLY A N 1
ATOM 698 C CA . GLY A 1 88 ? 13.590 -8.383 -15.126 1.00 86.38 88 GLY A CA 1
ATOM 699 C C . GLY A 1 88 ? 12.108 -8.017 -15.228 1.00 86.38 88 GLY A C 1
ATOM 700 O O . GLY A 1 88 ? 11.534 -8.179 -16.303 1.00 86.38 88 GLY A O 1
ATOM 701 N N . THR A 1 89 ? 11.464 -7.536 -14.157 1.00 88.94 89 THR A N 1
ATOM 702 C CA . THR A 1 89 ? 10.043 -7.153 -14.211 1.00 88.94 89 THR A CA 1
ATOM 703 C C . THR A 1 89 ? 9.754 -5.807 -13.539 1.00 88.94 89 THR A C 1
ATOM 705 O O . THR A 1 89 ? 10.058 -5.636 -12.358 1.00 88.94 89 THR A O 1
ATOM 708 N N . PRO A 1 90 ? 9.093 -4.855 -14.231 1.00 87.19 90 PRO A N 1
ATOM 709 C CA . PRO A 1 90 ? 8.685 -3.587 -13.624 1.00 87.19 90 PRO A CA 1
ATOM 710 C C . PRO A 1 90 ? 7.580 -3.777 -12.576 1.00 87.19 90 PRO A C 1
ATOM 712 O O . PRO A 1 90 ? 7.385 -2.914 -11.719 1.00 87.19 90 PRO A O 1
ATOM 715 N N . GLN A 1 91 ? 6.889 -4.925 -12.592 1.00 90.44 91 GLN A N 1
ATOM 716 C CA . GLN A 1 91 ? 5.850 -5.258 -11.618 1.00 90.44 91 GLN A CA 1
ATOM 717 C C . GLN A 1 91 ? 6.391 -5.229 -10.178 1.00 90.44 91 GLN A C 1
ATOM 719 O O . GLN A 1 91 ? 5.683 -4.851 -9.246 1.00 90.44 91 GLN A O 1
ATOM 724 N N . LEU A 1 92 ? 7.671 -5.578 -10.000 1.00 90.56 92 LEU A N 1
ATOM 725 C CA . LEU A 1 92 ? 8.334 -5.576 -8.697 1.00 90.56 92 LEU A CA 1
ATOM 726 C C . LEU A 1 92 ? 8.405 -4.195 -8.055 1.00 90.56 92 LEU A C 1
ATOM 728 O O . LEU A 1 92 ? 8.384 -4.120 -6.830 1.00 90.56 92 LEU A O 1
ATOM 732 N N . ILE A 1 93 ? 8.431 -3.115 -8.841 1.00 91.12 93 ILE A N 1
ATOM 733 C CA . ILE A 1 93 ? 8.408 -1.755 -8.295 1.00 91.12 93 ILE A CA 1
ATOM 734 C C . ILE A 1 93 ? 7.130 -1.571 -7.469 1.00 91.12 93 ILE A C 1
ATOM 736 O O . ILE A 1 93 ? 7.195 -1.211 -6.296 1.00 91.12 93 ILE A O 1
ATOM 740 N N . PHE A 1 94 ? 5.972 -1.905 -8.043 1.00 92.38 94 PHE A N 1
ATOM 741 C CA . PHE A 1 94 ? 4.682 -1.789 -7.358 1.00 92.38 94 PHE A CA 1
ATOM 742 C C . PHE A 1 94 ? 4.602 -2.687 -6.122 1.00 92.38 94 PHE A C 1
ATOM 744 O O . PHE A 1 94 ? 4.113 -2.250 -5.083 1.00 92.38 94 PHE A O 1
ATOM 751 N N . ILE A 1 95 ? 5.107 -3.921 -6.215 1.00 93.69 95 ILE A N 1
ATOM 752 C CA . ILE A 1 95 ? 5.107 -4.880 -5.102 1.00 93.69 95 ILE A CA 1
ATOM 753 C C . ILE A 1 95 ? 5.948 -4.363 -3.932 1.00 93.69 95 ILE A C 1
ATOM 755 O O . ILE A 1 95 ? 5.483 -4.390 -2.793 1.00 93.69 95 ILE A O 1
ATOM 759 N N . VAL A 1 96 ? 7.162 -3.873 -4.196 1.00 93.12 96 VAL A N 1
ATOM 760 C CA . VAL A 1 96 ? 8.071 -3.381 -3.151 1.00 93.12 96 VAL A CA 1
ATOM 761 C C . VAL A 1 96 ? 7.490 -2.146 -2.466 1.00 93.12 96 VAL A C 1
ATOM 763 O O . VAL A 1 96 ? 7.427 -2.113 -1.238 1.00 93.12 96 VAL A O 1
ATOM 766 N N . TYR A 1 97 ? 6.999 -1.168 -3.234 1.00 93.19 97 TYR A N 1
ATOM 767 C CA . TYR A 1 97 ? 6.355 0.015 -2.656 1.00 93.19 97 TYR A CA 1
ATOM 768 C C . TYR A 1 97 ? 5.124 -0.359 -1.819 1.00 93.19 97 TYR A C 1
ATOM 770 O O . TYR A 1 97 ? 4.999 0.100 -0.684 1.00 93.19 97 TYR A O 1
ATOM 778 N N . ALA A 1 98 ? 4.258 -1.245 -2.322 1.00 93.56 98 ALA A N 1
ATOM 779 C CA . ALA A 1 98 ? 3.069 -1.691 -1.598 1.00 93.56 98 ALA A CA 1
ATOM 780 C C . ALA A 1 98 ? 3.419 -2.413 -0.284 1.00 93.56 98 ALA A C 1
ATOM 782 O O . ALA A 1 98 ? 2.794 -2.154 0.746 1.00 93.56 98 ALA A O 1
ATOM 783 N N . LEU A 1 99 ? 4.427 -3.295 -0.302 1.00 94.44 99 LEU A N 1
ATOM 784 C CA . LEU A 1 99 ? 4.880 -4.045 0.877 1.00 94.44 99 LEU A CA 1
ATOM 785 C C . LEU A 1 99 ? 5.477 -3.152 1.966 1.00 94.44 99 LEU A C 1
ATOM 787 O O . LEU A 1 99 ? 5.381 -3.495 3.142 1.00 94.44 99 LEU A O 1
ATOM 791 N N . LEU A 1 100 ? 6.090 -2.029 1.597 1.00 92.25 100 LEU A N 1
ATOM 792 C CA . LEU A 1 100 ? 6.657 -1.086 2.559 1.00 92.25 100 LEU A CA 1
ATOM 793 C C . LEU A 1 100 ? 5.593 -0.125 3.096 1.00 92.25 100 LEU A C 1
ATOM 795 O O . LEU A 1 100 ? 5.455 0.039 4.308 1.00 92.25 100 LEU A O 1
ATOM 799 N N . ALA A 1 101 ? 4.824 0.497 2.205 1.00 92.56 101 ALA A N 1
ATOM 800 C CA . ALA A 1 101 ? 3.959 1.616 2.553 1.00 92.56 101 ALA A CA 1
ATOM 801 C C . ALA A 1 101 ? 2.678 1.190 3.294 1.00 92.56 101 ALA A C 1
ATOM 803 O O . ALA A 1 101 ? 2.335 1.785 4.320 1.00 92.56 101 ALA A O 1
ATOM 804 N N . ILE A 1 102 ? 1.976 0.157 2.813 1.00 95.12 102 ILE A N 1
ATOM 805 C CA . ILE A 1 102 ? 0.647 -0.218 3.327 1.00 95.12 102 ILE A CA 1
ATOM 806 C C . ILE A 1 102 ? 0.728 -0.844 4.729 1.00 95.12 102 ILE A C 1
ATOM 808 O O . ILE A 1 102 ? 0.011 -0.371 5.617 1.00 95.12 102 ILE A O 1
ATOM 812 N N . PRO A 1 103 ? 1.602 -1.836 5.006 1.00 94.88 103 PRO A N 1
ATOM 813 C CA . PRO A 1 103 ? 1.731 -2.398 6.350 1.00 94.88 103 PRO A CA 1
ATOM 814 C C . PRO A 1 103 ? 2.211 -1.373 7.378 1.00 94.88 103 PRO A C 1
ATOM 816 O O . PRO A 1 103 ? 1.722 -1.375 8.507 1.00 94.88 103 PRO A O 1
ATOM 819 N N . LEU A 1 104 ? 3.120 -0.469 6.992 1.00 94.19 104 LEU A N 1
ATOM 820 C CA . LEU A 1 104 ? 3.615 0.582 7.880 1.00 94.19 104 LEU A CA 1
ATOM 821 C C . LEU A 1 104 ? 2.496 1.552 8.280 1.00 94.19 104 LEU A C 1
ATOM 823 O O . LEU A 1 104 ? 2.327 1.839 9.468 1.00 94.19 104 LEU A O 1
ATOM 827 N N . LYS A 1 105 ? 1.693 2.016 7.314 1.00 93.94 105 LYS A N 1
ATOM 828 C CA . LYS A 1 105 ? 0.539 2.889 7.584 1.00 93.94 105 LYS A CA 1
ATOM 829 C C . LYS A 1 105 ? -0.542 2.161 8.381 1.00 93.94 105 LYS A C 1
ATOM 831 O O . LYS A 1 105 ? -1.064 2.725 9.337 1.00 93.94 105 LYS A O 1
ATOM 836 N N . GLY A 1 106 ? -0.819 0.897 8.066 1.00 93.19 106 GLY A N 1
ATOM 837 C CA . GLY A 1 106 ? -1.730 0.061 8.850 1.00 93.19 106 GLY A CA 1
ATOM 838 C C . GLY A 1 106 ? -1.283 -0.092 10.308 1.00 93.19 106 GLY A C 1
ATOM 839 O O . GLY A 1 106 ? -2.063 0.116 11.238 1.00 93.19 106 GLY A O 1
ATOM 840 N N . TYR A 1 107 ? 0.005 -0.354 10.535 1.00 93.94 107 TYR A N 1
ATOM 841 C CA . TYR A 1 107 ? 0.568 -0.400 11.883 1.00 93.94 107 TYR A CA 1
ATOM 842 C C . TYR A 1 107 ? 0.428 0.947 12.609 1.00 93.94 107 TYR A C 1
ATOM 844 O O . TYR A 1 107 ? -0.037 0.981 13.751 1.00 93.94 107 TYR A O 1
ATOM 852 N N . ALA A 1 108 ? 0.752 2.060 11.946 1.00 93.62 108 ALA A N 1
ATOM 853 C CA . ALA A 1 108 ? 0.601 3.397 12.517 1.00 93.62 108 ALA A CA 1
ATOM 85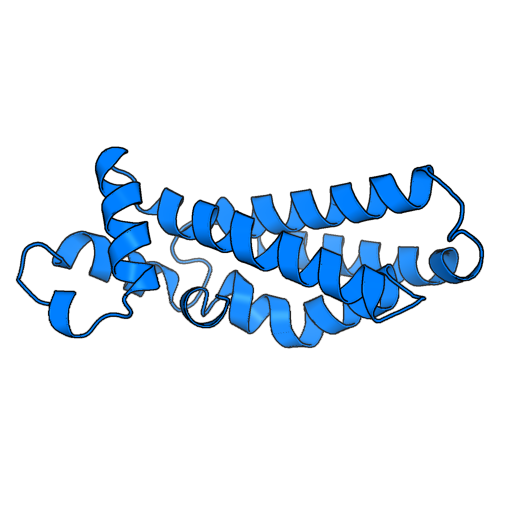4 C C . ALA A 1 108 ? -0.859 3.700 12.908 1.00 93.62 108 ALA A C 1
ATOM 856 O O . ALA A 1 108 ? -1.113 4.132 14.034 1.00 93.62 108 ALA A O 1
ATOM 857 N N . LEU A 1 109 ? -1.828 3.391 12.038 1.00 92.75 109 LEU A N 1
ATOM 858 C CA . LEU A 1 109 ? -3.260 3.566 12.317 1.00 92.75 109 LEU A CA 1
ATOM 859 C C . LEU A 1 109 ? -3.704 2.753 13.541 1.00 92.75 109 LEU A C 1
ATOM 861 O O . LEU A 1 109 ? -4.410 3.286 14.399 1.00 92.75 109 LEU A O 1
ATOM 865 N N . SER A 1 110 ? -3.228 1.509 13.674 1.00 89.88 110 SER A N 1
ATOM 866 C CA . SER A 1 110 ? -3.545 0.648 14.825 1.00 89.88 110 SER A CA 1
ATOM 867 C C . SER A 1 110 ? -3.007 1.176 16.166 1.00 89.88 110 SER A C 1
ATOM 869 O O . SER A 1 110 ? -3.530 0.842 17.235 1.00 89.88 110 SER A O 1
ATOM 871 N N . LYS A 1 111 ? -1.956 2.007 16.121 1.00 89.81 111 LYS A N 1
ATOM 872 C CA . LYS A 1 111 ? -1.354 2.654 17.294 1.00 89.81 111 LYS A CA 1
ATOM 873 C C . LYS A 1 111 ? -1.991 3.997 17.631 1.00 89.81 111 LYS A C 1
ATOM 875 O O . LYS A 1 111 ? -2.085 4.322 18.812 1.00 89.81 111 LYS A O 1
ATOM 880 N N . MET A 1 112 ? -2.392 4.767 16.622 1.00 88.31 112 MET A N 1
ATOM 881 C CA . MET A 1 112 ? -2.932 6.119 16.801 1.00 88.31 112 MET A CA 1
ATOM 882 C C . MET A 1 112 ? -4.412 6.132 17.186 1.00 88.31 112 MET A C 1
ATOM 884 O O . MET A 1 112 ? -4.851 7.058 17.864 1.00 88.31 112 MET A O 1
ATOM 888 N N . SER A 1 113 ? -5.180 5.130 16.759 1.00 85.38 113 SER A N 1
ATOM 889 C CA . SER A 1 113 ? -6.623 5.066 16.980 1.00 85.38 113 SER A CA 1
ATOM 890 C C . SER A 1 113 ? -7.024 3.777 17.685 1.00 85.38 113 SER A C 1
ATOM 892 O O . SER A 1 113 ? -6.450 2.714 17.453 1.00 85.38 113 SER A O 1
ATOM 894 N N . SER A 1 114 ? -8.040 3.874 18.543 1.00 82.94 114 SER A N 1
ATOM 895 C CA . SER A 1 114 ? -8.698 2.703 19.131 1.00 82.94 114 SER A CA 1
ATOM 896 C C . SER A 1 114 ? -9.644 2.014 18.141 1.00 82.94 114 SER A C 1
ATOM 898 O O . SER A 1 114 ? -9.900 0.831 18.315 1.00 82.94 114 SER A O 1
ATOM 900 N N . CYS A 1 115 ? -10.110 2.725 17.107 1.00 88.12 115 CYS A N 1
ATOM 901 C CA . CYS A 1 115 ? -11.020 2.213 16.079 1.00 88.12 115 CYS A CA 1
ATOM 902 C C . CYS A 1 115 ? -10.228 1.928 14.792 1.00 88.12 115 CYS A C 1
ATOM 904 O O . CYS A 1 115 ? -10.125 2.779 13.901 1.00 88.12 115 CYS A O 1
ATOM 906 N N . TRP A 1 116 ? -9.613 0.750 14.717 1.00 90.81 116 TRP A N 1
ATOM 907 C CA . TRP A 1 116 ? -8.739 0.311 13.630 1.00 90.81 116 TRP A CA 1
ATOM 908 C C . TRP A 1 116 ? -9.418 0.297 12.260 1.00 90.81 116 TRP A C 1
ATOM 910 O O . TRP A 1 116 ? -8.864 0.847 11.305 1.00 90.81 116 TRP A O 1
ATOM 920 N N . PHE A 1 117 ? -10.606 -0.296 12.140 1.00 92.44 117 PHE A N 1
ATOM 921 C CA . PHE A 1 117 ? -11.320 -0.417 10.864 1.00 92.44 117 PHE A CA 1
ATOM 922 C C . PHE A 1 117 ? -11.955 0.899 10.423 1.00 92.44 117 PHE A C 1
ATOM 924 O O . PHE A 1 117 ? -11.987 1.196 9.226 1.00 92.44 117 PHE A O 1
ATOM 931 N N . LEU A 1 118 ? -12.393 1.725 11.376 1.00 92.38 118 LEU A N 1
ATOM 932 C CA . LEU A 1 118 ? -12.868 3.074 11.074 1.00 92.38 118 LEU A CA 1
ATOM 933 C C . LEU A 1 118 ? -11.726 3.933 10.521 1.00 92.38 118 LEU A C 1
ATOM 935 O O . LEU A 1 118 ? -11.851 4.526 9.449 1.00 92.38 118 LEU A O 1
ATOM 939 N N . SER A 1 119 ? -10.583 3.955 11.211 1.00 93.31 119 SER A N 1
ATOM 940 C CA . SER A 1 119 ? -9.401 4.693 10.762 1.00 93.31 119 SER A CA 1
ATOM 941 C C . SER A 1 119 ? -8.854 4.163 9.437 1.00 93.31 119 SER A C 1
ATOM 943 O O . SER A 1 119 ? -8.472 4.959 8.578 1.00 93.31 119 SER A O 1
ATOM 945 N N . LEU A 1 120 ? -8.883 2.844 9.226 1.00 94.19 120 LEU A N 1
ATOM 946 C CA . LEU A 1 120 ? -8.539 2.232 7.944 1.00 94.19 120 LEU A CA 1
ATOM 947 C C . LEU A 1 120 ? -9.478 2.697 6.828 1.00 94.19 120 LEU A C 1
ATOM 949 O O . LEU A 1 120 ? -9.000 3.084 5.769 1.00 94.19 120 LEU A O 1
ATOM 953 N N . SER A 1 121 ? -10.790 2.724 7.064 1.00 94.56 121 SER A N 1
ATOM 954 C CA . SER A 1 121 ? -11.779 3.166 6.069 1.00 94.56 121 SER A CA 1
ATOM 955 C C . SER A 1 121 ? -11.588 4.640 5.696 1.00 94.56 121 SER A C 1
ATOM 957 O O . SER A 1 121 ? -11.599 4.997 4.517 1.00 94.56 121 SER A O 1
ATOM 959 N N . ILE A 1 122 ? -11.330 5.501 6.685 1.00 94.31 122 ILE A N 1
ATOM 960 C CA . ILE A 1 122 ? -11.019 6.919 6.452 1.00 94.31 122 ILE A CA 1
ATOM 961 C C . ILE A 1 122 ? -9.739 7.056 5.619 1.00 94.31 122 ILE A C 1
ATOM 963 O O . ILE A 1 122 ? -9.706 7.836 4.663 1.00 94.31 122 ILE A O 1
ATOM 967 N N . TRP A 1 123 ? -8.697 6.289 5.941 1.00 95.06 123 TRP A N 1
ATOM 968 C CA . TRP A 1 123 ? -7.451 6.282 5.177 1.00 95.06 123 TRP A CA 1
ATOM 969 C C . TRP A 1 123 ? -7.650 5.769 3.744 1.00 95.06 123 TRP A C 1
ATOM 971 O O . TRP A 1 123 ? -7.152 6.389 2.802 1.00 95.06 123 TRP A O 1
ATOM 981 N N . MET A 1 124 ? -8.436 4.702 3.568 1.00 94.44 124 MET A N 1
ATOM 982 C CA . MET A 1 124 ? -8.782 4.144 2.261 1.00 94.44 124 MET A CA 1
ATOM 983 C C . MET A 1 124 ? -9.461 5.176 1.357 1.00 94.44 124 MET A C 1
ATOM 985 O O . MET A 1 124 ? -9.101 5.312 0.189 1.00 94.44 124 MET A O 1
ATOM 989 N N . ASN A 1 125 ? -10.408 5.932 1.908 1.00 92.25 125 ASN A N 1
ATOM 990 C CA . ASN A 1 125 ? -11.155 6.934 1.156 1.00 92.25 125 ASN A CA 1
ATOM 991 C C . ASN A 1 125 ? -10.314 8.166 0.781 1.00 92.25 125 ASN A C 1
ATOM 993 O O . ASN A 1 125 ? -10.488 8.716 -0.301 1.00 92.25 125 ASN A O 1
ATOM 997 N N . ASN A 1 126 ? -9.421 8.618 1.669 1.00 91.06 126 ASN A N 1
ATOM 998 C CA . ASN A 1 126 ? -8.749 9.913 1.503 1.00 91.06 126 ASN A CA 1
ATOM 999 C C . ASN A 1 126 ? -7.330 9.815 0.929 1.00 91.06 126 ASN A C 1
ATOM 1001 O O . ASN A 1 126 ? -6.937 10.673 0.145 1.00 91.06 126 ASN A O 1
ATOM 1005 N N . TYR A 1 127 ? -6.558 8.793 1.306 1.00 91.31 127 TYR A N 1
ATOM 1006 C CA . TYR A 1 127 ? -5.129 8.716 0.978 1.00 91.31 127 TYR A CA 1
ATOM 1007 C C . TYR A 1 127 ? -4.770 7.493 0.138 1.00 91.31 127 TYR A C 1
ATOM 1009 O O . TYR A 1 127 ? -3.941 7.604 -0.760 1.00 91.31 127 TYR A O 1
ATOM 1017 N N . PHE A 1 128 ? -5.386 6.337 0.391 1.00 92.50 128 PHE A N 1
ATOM 1018 C CA . PHE A 1 128 ? -4.986 5.074 -0.240 1.00 92.50 128 PHE A CA 1
ATOM 1019 C C . PHE A 1 128 ? -5.070 5.099 -1.768 1.00 92.50 128 PHE A C 1
ATOM 1021 O O . PHE A 1 128 ? -4.137 4.686 -2.454 1.00 92.50 128 PHE A O 1
ATOM 1028 N N . ILE A 1 129 ? -6.178 5.602 -2.318 1.00 89.56 129 ILE A N 1
ATOM 1029 C CA . ILE A 1 129 ? -6.367 5.655 -3.772 1.00 89.56 129 ILE A CA 1
ATOM 1030 C C . ILE A 1 129 ? -5.299 6.553 -4.401 1.00 89.56 129 ILE A C 1
ATOM 1032 O O . ILE A 1 129 ? -4.656 6.157 -5.370 1.00 89.56 129 ILE A O 1
ATOM 1036 N N . LEU A 1 130 ? -5.062 7.732 -3.823 1.00 88.88 130 LEU A N 1
ATOM 1037 C CA . LEU A 1 130 ? -4.133 8.692 -4.402 1.00 88.88 130 LEU A CA 1
ATOM 1038 C C . LEU A 1 130 ? -2.670 8.254 -4.237 1.00 88.88 130 LEU A C 1
ATOM 1040 O O . LEU A 1 130 ? -1.938 8.189 -5.222 1.00 88.88 130 LEU A O 1
ATOM 1044 N N . HIS A 1 131 ? -2.250 7.921 -3.019 1.00 89.56 131 HIS A N 1
ATOM 1045 C CA . HIS A 1 131 ? -0.841 7.686 -2.703 1.00 89.56 131 HIS A CA 1
ATOM 1046 C C . HIS A 1 131 ? -0.403 6.237 -2.913 1.00 89.56 131 HIS A C 1
ATOM 1048 O O . HIS A 1 131 ? 0.722 6.012 -3.337 1.00 89.56 131 HIS A O 1
ATOM 1054 N N . GLU A 1 132 ? -1.272 5.248 -2.695 1.00 89.88 132 GLU A N 1
ATOM 1055 C CA . GLU A 1 132 ? -0.884 3.838 -2.846 1.00 89.88 132 GLU A CA 1
ATOM 1056 C C . GLU A 1 132 ? -1.222 3.294 -4.242 1.00 89.88 132 GLU A C 1
ATOM 1058 O O . GLU A 1 132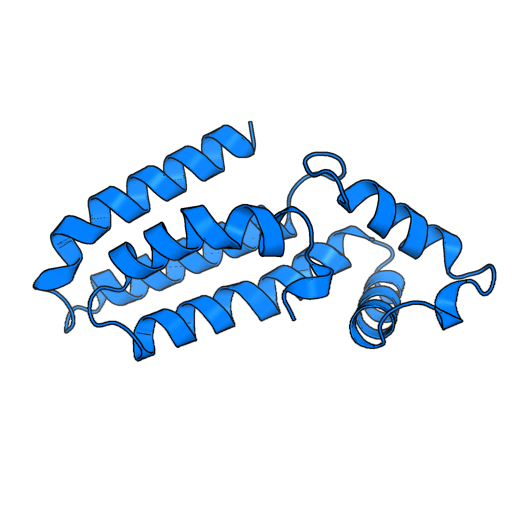 ? -0.482 2.470 -4.780 1.00 89.88 132 GLU A O 1
ATOM 1063 N N . CYS A 1 133 ? -2.311 3.761 -4.872 1.00 87.44 133 CYS A N 1
ATOM 1064 C CA . CYS A 1 133 ? -2.722 3.257 -6.190 1.00 87.44 133 CYS A CA 1
ATOM 1065 C C . CYS A 1 133 ? -2.210 4.098 -7.366 1.00 87.44 133 CYS A C 1
ATOM 1067 O O . CYS A 1 133 ? -1.882 3.519 -8.396 1.00 87.44 133 CYS A O 1
ATOM 1069 N N . THR A 1 134 ? -2.129 5.425 -7.247 1.00 88.25 134 THR A N 1
ATOM 1070 C CA . THR A 1 134 ? -1.595 6.292 -8.316 1.00 88.25 134 THR A CA 1
ATOM 1071 C C . THR A 1 134 ? -0.144 6.688 -8.054 1.00 88.25 134 THR A C 1
ATOM 1073 O O . THR A 1 134 ? 0.757 6.198 -8.727 1.00 88.25 134 THR A O 1
ATOM 1076 N N . GLN A 1 135 ? 0.107 7.512 -7.038 1.00 86.31 135 GLN A N 1
ATOM 1077 C CA . GLN A 1 135 ? 1.384 8.194 -6.819 1.00 86.31 135 GLN A CA 1
ATOM 1078 C C . GLN A 1 135 ? 2.305 7.442 -5.850 1.00 86.31 135 GLN A C 1
ATOM 1080 O O . GLN A 1 135 ? 2.734 7.995 -4.834 1.00 86.31 135 GLN A O 1
ATOM 1085 N N . ILE A 1 136 ? 2.654 6.193 -6.181 1.00 84.00 136 ILE A N 1
ATOM 1086 C CA . ILE A 1 136 ? 3.373 5.271 -5.270 1.00 84.00 136 ILE A CA 1
ATOM 1087 C C . ILE A 1 136 ? 4.712 5.829 -4.775 1.00 84.00 136 ILE A C 1
ATOM 1089 O O . ILE A 1 136 ? 5.175 5.494 -3.691 1.00 84.00 136 ILE A O 1
ATOM 1093 N N . ARG A 1 137 ? 5.331 6.701 -5.572 1.00 82.00 137 ARG A N 1
ATOM 1094 C CA . ARG A 1 137 ? 6.607 7.348 -5.258 1.00 82.00 137 ARG A CA 1
ATOM 1095 C C . ARG A 1 137 ? 6.522 8.281 -4.052 1.00 82.00 137 ARG A C 1
ATOM 1097 O O . ARG A 1 137 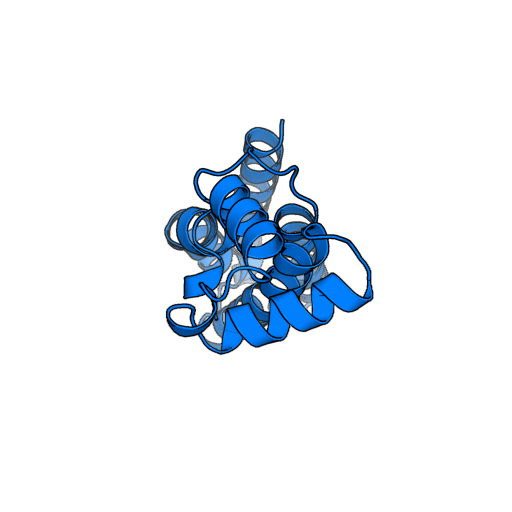? 7.474 8.366 -3.294 1.00 82.00 137 ARG A O 1
ATOM 1104 N N . THR A 1 138 ? 5.369 8.921 -3.854 1.00 76.06 138 THR A N 1
ATOM 1105 C CA . THR A 1 138 ? 5.104 9.795 -2.697 1.00 76.06 138 THR A CA 1
ATOM 1106 C C . THR A 1 138 ? 4.675 9.024 -1.450 1.00 76.06 138 THR A C 1
ATOM 1108 O O . THR A 1 138 ? 4.474 9.619 -0.394 1.00 76.06 138 THR A O 1
ATOM 1111 N N . ALA A 1 139 ? 4.484 7.707 -1.567 1.00 63.59 139 ALA A N 1
ATOM 1112 C CA . ALA A 1 139 ? 3.975 6.885 -0.479 1.00 63.59 139 ALA A CA 1
ATOM 1113 C C . ALA A 1 139 ? 5.039 6.529 0.572 1.00 63.59 139 ALA A C 1
ATOM 1115 O O . ALA A 1 139 ? 4.652 6.127 1.676 1.00 63.59 139 ALA A O 1
ATOM 1116 N N . VAL A 1 140 ? 6.329 6.643 0.225 1.00 61.09 140 VAL A N 1
ATOM 1117 C CA . VAL A 1 140 ? 7.500 6.265 1.039 1.00 61.09 140 VAL A CA 1
ATOM 1118 C C . VAL A 1 140 ? 8.407 7.465 1.248 1.00 61.09 140 VAL A C 1
ATOM 1120 O O . VAL A 1 140 ? 8.711 8.140 0.241 1.00 61.09 140 VAL A O 1
#

Radius of gyration: 16.63 Å; chains: 1; bounding box: 40×26×45 Å

Organism: NCBI:txid749906

Secondary structure (DSSP, 8-state):
-HHHHHHHHHHHHHHHHTTTTS-TT-HHHHHHHHHHHHHHHHHHHTPPTTSSSSHHHHHHHHHHGGGTGGGGS-HHHHHHHHHHHHTT-THHHHHHHHHHHHHHHHHHHHHH-S-HHHHHHHHIIIIIIIIIII-GGGG-